Protein AF-A0A945XEI8-F1 (afdb_monomer)

pLDDT: mean 91.64, std 7.28, range [61.44, 98.31]

Solvent-accessible surface area (backbone atoms only — not comparable to full-atom values): 9768 Å² total; per-residue (Å²): 104,77,85,56,46,83,88,68,77,82,75,50,70,67,59,53,31,37,46,69,7,45,37,91,81,57,80,43,80,93,25,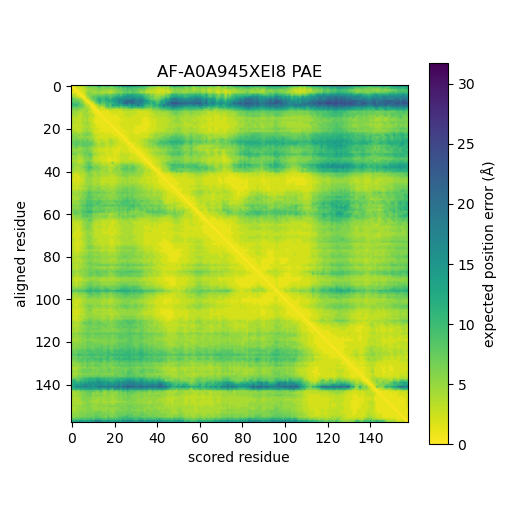47,55,77,54,51,77,79,84,52,93,47,91,50,78,47,77,39,62,52,75,60,65,88,66,72,84,42,56,88,87,53,33,60,58,58,52,52,52,41,52,77,55,66,45,42,78,46,55,35,38,43,81,76,48,76,56,99,69,21,44,33,30,26,51,82,90,45,80,45,77,44,74,50,100,73,86,84,88,84,87,77,66,76,51,66,45,67,68,58,55,54,36,49,74,70,72,44,90,81,83,77,49,33,46,38,60,43,27,76,89,58,49,72,67,59,28,53,49,44,49,50,55,52,63,74,72,109

Secondary structure (DSSP, 8-state):
-GGGS---SSPPHHHHHHHHTB-TT--SGGGB-PPP-PPPSS--EEE-SS-SPTTTTS-TTTHHHHHHHHHHTT-EEE-SEEEEEEETTEEEEEETTEEEEE--S------------HHHHHHHHTT------HHHH--TT--HHHHHHHHHHHHHH-

Radius of gyration: 21.92 Å; Cα contacts (8 Å, |Δi|>4): 183; chains: 1; bounding box: 46×53×52 Å

Structure (mmCIF, N/CA/C/O backbone):
data_AF-A0A945XEI8-F1
#
_entry.id   AF-A0A945XEI8-F1
#
loop_
_atom_site.group_PDB
_atom_site.id
_atom_site.type_symbol
_atom_site.label_atom_id
_atom_site.label_alt_id
_atom_site.label_comp_id
_atom_site.label_asym_id
_atom_site.label_entity_id
_atom_site.label_seq_id
_atom_site.pdbx_PDB_ins_code
_atom_site.Cartn_x
_atom_site.Cartn_y
_atom_site.Cartn_z
_atom_site.occupancy
_atom_site.B_iso_or_equiv
_atom_site.auth_seq_id
_atom_site.auth_comp_id
_atom_site.auth_asym_id
_atom_site.auth_atom_id
_atom_site.pdbx_PDB_model_num
ATOM 1 N N . GLU A 1 1 ? -1.120 -4.769 -6.207 1.00 68.81 1 GLU A N 1
ATOM 2 C CA . GLU A 1 1 ? -1.238 -6.044 -6.944 1.00 68.81 1 GLU A CA 1
ATOM 3 C C . GLU A 1 1 ? -2.637 -6.249 -7.509 1.00 68.81 1 GLU A C 1
ATOM 5 O O . GLU A 1 1 ? -2.743 -6.401 -8.712 1.00 68.81 1 GLU A O 1
ATOM 10 N N . TYR A 1 2 ? -3.694 -6.162 -6.692 1.00 82.62 2 TYR A N 1
ATOM 11 C CA . TYR A 1 2 ? -5.091 -6.309 -7.137 1.00 82.62 2 TYR A CA 1
ATOM 12 C C . TYR A 1 2 ? -5.431 -5.501 -8.406 1.00 82.62 2 TYR A C 1
ATOM 14 O O . TYR A 1 2 ? -5.903 -6.046 -9.393 1.00 82.62 2 TYR A O 1
ATOM 22 N N . LEU A 1 3 ? -5.071 -4.212 -8.446 1.00 87.00 3 LEU A N 1
ATOM 23 C CA . LEU A 1 3 ? -5.354 -3.354 -9.605 1.00 87.00 3 LEU A CA 1
ATOM 24 C C . LEU A 1 3 ? -4.626 -3.755 -10.898 1.00 87.00 3 LEU A C 1
ATOM 26 O O . LEU A 1 3 ? -5.052 -3.340 -11.971 1.00 87.00 3 LEU A O 1
ATOM 30 N N . THR A 1 4 ? -3.544 -4.528 -10.806 1.00 84.69 4 THR A N 1
ATOM 31 C CA . THR A 1 4 ? -2.667 -4.870 -11.936 1.00 84.69 4 THR A CA 1
ATOM 32 C C . THR A 1 4 ? -2.605 -6.368 -12.213 1.00 84.69 4 THR A C 1
ATOM 34 O O . THR A 1 4 ? -1.801 -6.788 -13.038 1.00 84.69 4 THR A O 1
ATOM 37 N N . SER A 1 5 ? -3.385 -7.185 -11.499 1.00 75.50 5 SER A N 1
ATOM 38 C CA . SER A 1 5 ? -3.407 -8.638 -11.666 1.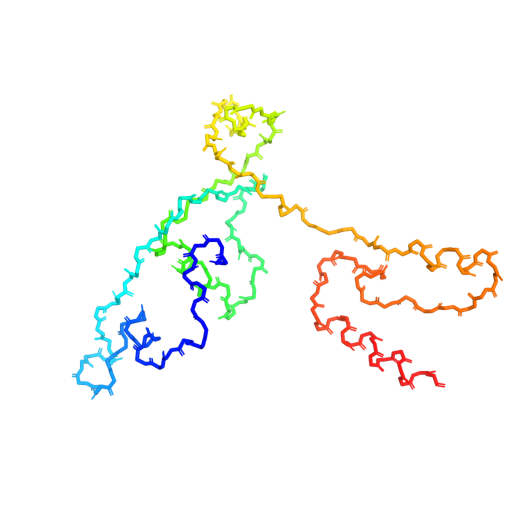00 75.50 5 SER A CA 1
ATOM 39 C C . SER A 1 5 ? -4.664 -9.066 -12.411 1.00 75.50 5 SER A C 1
ATOM 41 O O . SER A 1 5 ? -5.743 -8.586 -12.060 1.00 75.50 5 SER A O 1
ATOM 43 N N . PRO A 1 6 ? -4.582 -10.031 -13.342 1.00 67.31 6 PRO A N 1
ATOM 44 C CA . PRO A 1 6 ? -5.761 -10.798 -13.709 1.00 67.31 6 PRO A CA 1
ATOM 45 C C . PRO A 1 6 ? -6.248 -11.550 -12.459 1.00 67.31 6 PRO A C 1
ATOM 47 O O . PRO A 1 6 ? -5.465 -12.200 -11.764 1.00 67.31 6 PRO A O 1
ATOM 50 N N . HIS A 1 7 ? -7.533 -11.422 -12.134 1.00 68.19 7 HIS A N 1
ATOM 51 C CA . HIS A 1 7 ? -8.146 -11.956 -10.908 1.00 68.19 7 HIS A CA 1
ATOM 52 C C . HIS A 1 7 ? -8.451 -13.463 -11.003 1.00 68.19 7 HIS A C 1
ATOM 54 O O . HIS A 1 7 ? -9.449 -13.940 -10.467 1.00 68.19 7 HIS A O 1
ATOM 60 N N . SER A 1 8 ? -7.622 -14.228 -11.715 1.00 62.28 8 SER A N 1
ATOM 61 C CA . SER A 1 8 ? -7.811 -15.667 -11.887 1.00 62.28 8 SER A CA 1
ATOM 62 C C . SER A 1 8 ? -7.291 -16.417 -10.661 1.00 62.28 8 SER A C 1
ATOM 64 O O . SER A 1 8 ? -6.084 -16.445 -10.415 1.00 62.28 8 SER A O 1
ATOM 66 N N . SER A 1 9 ? -8.199 -17.030 -9.904 1.00 61.44 9 SER A N 1
ATOM 67 C CA . SER A 1 9 ? -7.888 -17.914 -8.780 1.00 61.44 9 SER A CA 1
ATOM 68 C C . SER A 1 9 ? -8.576 -19.272 -8.978 1.00 61.44 9 SER A C 1
ATOM 70 O O . SER A 1 9 ? -9.743 -19.280 -9.379 1.00 61.44 9 SER A O 1
ATOM 72 N N . PRO A 1 10 ? -7.905 -20.404 -8.688 1.00 68.38 10 PRO A N 1
ATOM 73 C CA . PRO A 1 10 ? -6.523 -20.512 -8.215 1.00 68.38 10 PRO A CA 1
ATOM 74 C C . PRO A 1 10 ? -5.494 -20.334 -9.344 1.00 68.38 10 PRO A C 1
ATOM 76 O O . PRO A 1 10 ? -5.749 -20.653 -10.504 1.00 68.38 10 PRO A O 1
ATOM 79 N N . VAL A 1 11 ? -4.301 -19.849 -8.994 1.00 76.44 11 VAL A N 1
ATOM 80 C CA . VAL A 1 11 ? -3.149 -19.838 -9.908 1.00 76.44 11 VAL A CA 1
ATOM 81 C C . VAL A 1 11 ? -2.627 -21.271 -10.027 1.00 76.44 11 VAL A C 1
ATOM 83 O O . VAL A 1 11 ? -2.318 -21.895 -9.012 1.00 76.44 11 VAL A O 1
ATOM 86 N N . SER A 1 12 ? -2.542 -21.814 -11.245 1.00 88.19 12 SER A N 1
ATOM 87 C CA . SER A 1 12 ? -1.961 -23.145 -11.461 1.00 88.19 12 SER A CA 1
ATOM 88 C C . SER A 1 12 ? -0.458 -23.145 -11.163 1.00 88.19 12 SER A C 1
ATOM 90 O O . SER A 1 12 ? 0.215 -22.119 -11.292 1.00 88.19 12 SER A O 1
ATOM 92 N N . ILE A 1 13 ? 0.080 -24.314 -10.801 1.00 91.12 13 ILE A N 1
ATOM 93 C CA . ILE A 1 13 ? 1.524 -24.491 -10.584 1.00 91.12 13 ILE A CA 1
ATOM 94 C C . ILE A 1 13 ? 2.295 -24.070 -11.839 1.00 91.12 13 ILE A C 1
ATOM 96 O O . ILE A 1 13 ? 3.218 -23.268 -11.740 1.00 91.12 13 ILE A O 1
ATOM 100 N N . ASP A 1 14 ? 1.866 -24.522 -13.017 1.00 91.25 14 ASP A N 1
ATOM 101 C CA . ASP A 1 14 ? 2.525 -24.196 -14.286 1.00 91.25 14 ASP A CA 1
ATOM 102 C C . ASP A 1 14 ? 2.574 -22.687 -14.548 1.00 91.25 14 ASP A C 1
ATOM 104 O O . ASP A 1 14 ? 3.613 -22.162 -14.950 1.00 91.25 14 ASP A O 1
ATOM 108 N N . ASN A 1 15 ? 1.489 -21.963 -14.249 1.00 89.06 15 ASN A N 1
ATOM 109 C CA . ASN A 1 15 ? 1.453 -20.509 -14.396 1.00 89.06 15 ASN A CA 1
ATOM 110 C C . ASN A 1 15 ? 2.412 -19.822 -13.421 1.00 89.06 15 ASN A C 1
ATOM 112 O O . ASN A 1 15 ? 3.091 -18.871 -13.802 1.00 89.06 15 ASN A O 1
ATOM 116 N N . PHE A 1 16 ? 2.498 -20.303 -12.178 1.00 90.38 16 PHE A N 1
ATOM 117 C CA . PHE A 1 16 ? 3.452 -19.779 -11.202 1.00 90.38 16 PHE A CA 1
ATOM 118 C C . PHE A 1 16 ? 4.901 -19.999 -11.658 1.00 90.38 16 PHE A C 1
ATOM 120 O O . PHE A 1 16 ? 5.701 -19.061 -11.636 1.00 90.38 16 PHE A O 1
ATOM 127 N N . LEU A 1 17 ? 5.231 -21.216 -12.103 1.00 94.12 17 LEU A N 1
ATOM 128 C CA . LEU A 1 17 ? 6.569 -21.556 -12.584 1.00 94.12 17 LEU A CA 1
ATOM 129 C C . LEU A 1 17 ? 6.938 -20.713 -13.807 1.00 94.12 17 LEU A C 1
ATOM 131 O O . LEU A 1 17 ? 7.995 -20.086 -13.815 1.00 94.12 17 LEU A O 1
ATOM 135 N N . ALA A 1 18 ? 6.045 -20.609 -14.794 1.00 92.88 18 ALA A N 1
ATOM 136 C CA . ALA A 1 18 ? 6.257 -19.778 -15.974 1.00 92.88 18 ALA A CA 1
ATOM 137 C C . ALA A 1 18 ? 6.441 -18.297 -15.610 1.00 92.88 18 ALA A C 1
ATOM 139 O O . ALA A 1 18 ? 7.362 -17.652 -16.111 1.00 92.88 18 ALA A O 1
ATOM 140 N N . HIS A 1 19 ? 5.626 -17.759 -14.697 1.00 90.94 19 HIS A N 1
ATOM 141 C CA . HIS A 1 19 ? 5.697 -16.357 -14.268 1.00 90.94 19 HIS A CA 1
ATOM 142 C C . HIS A 1 19 ? 7.038 -15.989 -13.631 1.00 90.94 19 HIS A C 1
ATOM 144 O O . HIS A 1 19 ? 7.579 -14.904 -13.869 1.00 90.94 19 HIS A O 1
ATOM 150 N N . TRP A 1 20 ? 7.599 -16.902 -12.839 1.00 92.38 20 TRP A N 1
ATOM 151 C CA . TRP A 1 20 ? 8.905 -16.72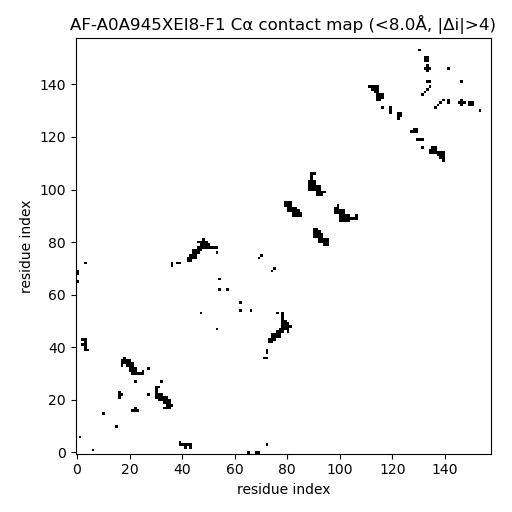6 -12.204 1.00 92.38 20 TRP A CA 1
ATOM 152 C C . TRP A 1 20 ? 10.078 -17.221 -13.052 1.00 92.38 20 TRP A C 1
ATOM 154 O O . TRP A 1 20 ? 11.225 -16.972 -12.686 1.00 92.38 20 TRP A O 1
ATOM 164 N N . GLY A 1 21 ? 9.808 -17.848 -14.200 1.00 94.88 21 GLY A N 1
ATOM 165 C CA . GLY A 1 21 ? 10.833 -18.422 -15.063 1.00 94.88 21 GLY A CA 1
ATOM 166 C C . GLY A 1 21 ? 11.536 -19.596 -14.391 1.00 94.88 21 GLY A C 1
ATOM 167 O O . GLY A 1 21 ? 12.755 -19.682 -14.446 1.00 94.88 21 GLY A O 1
ATOM 168 N N . ILE A 1 22 ? 10.797 -20.466 -13.711 1.00 95.94 22 ILE A N 1
ATOM 169 C CA . ILE A 1 22 ? 11.334 -21.692 -13.119 1.00 95.94 22 ILE A CA 1
ATOM 170 C C . ILE A 1 22 ? 11.244 -22.800 -14.169 1.00 95.94 22 ILE A C 1
ATOM 172 O O . ILE A 1 22 ? 10.175 -23.037 -14.727 1.00 95.94 22 ILE A O 1
ATOM 176 N N . ASP A 1 23 ? 12.362 -23.476 -14.433 1.00 94.69 23 ASP A N 1
ATOM 177 C CA . ASP A 1 23 ? 12.416 -24.674 -15.270 1.00 94.69 23 ASP A CA 1
ATOM 178 C C . ASP A 1 23 ? 11.972 -25.899 -14.445 1.00 94.69 23 ASP A C 1
ATOM 180 O O . ASP A 1 23 ? 12.746 -26.368 -13.602 1.00 94.69 23 ASP A O 1
ATOM 184 N N . PRO A 1 24 ? 10.765 -26.454 -14.680 1.00 93.12 24 PRO A N 1
ATOM 185 C CA . PRO A 1 24 ? 10.277 -27.619 -13.942 1.00 93.12 24 PRO A CA 1
ATOM 186 C C . PRO A 1 24 ? 11.111 -28.882 -14.187 1.00 93.12 24 PRO A C 1
ATOM 188 O O . PRO A 1 24 ? 11.054 -29.815 -13.391 1.00 93.12 24 PRO A O 1
ATOM 191 N N . ALA A 1 25 ? 11.872 -28.944 -15.285 1.00 93.44 25 ALA A N 1
ATOM 192 C CA . ALA A 1 25 ? 12.721 -30.087 -15.596 1.00 93.44 25 ALA A CA 1
ATOM 193 C C . ALA A 1 25 ? 14.104 -30.001 -14.928 1.00 93.44 25 ALA A C 1
ATOM 195 O O . ALA A 1 25 ? 14.858 -30.973 -15.000 1.00 93.44 25 ALA A O 1
ATOM 196 N N . HIS A 1 26 ? 14.443 -28.862 -14.307 1.00 91.31 26 HIS A N 1
ATOM 197 C CA . HIS A 1 26 ? 15.741 -28.589 -13.679 1.00 91.31 26 HIS A CA 1
ATOM 198 C C . HIS A 1 26 ? 16.949 -28.883 -14.588 1.00 91.31 26 HIS A C 1
ATOM 200 O O . HIS A 1 26 ? 17.999 -29.328 -14.123 1.00 91.31 26 HIS A O 1
ATOM 206 N N . LYS A 1 27 ? 16.805 -28.657 -15.898 1.00 94.12 27 LYS A N 1
ATOM 207 C CA . LYS A 1 27 ? 17.858 -28.899 -16.895 1.00 94.12 27 LYS A CA 1
ATOM 208 C C . LYS A 1 27 ? 18.703 -27.657 -17.142 1.00 94.12 27 LYS A C 1
ATOM 210 O O . LYS A 1 27 ? 19.859 -27.778 -17.544 1.00 94.12 27 LYS A O 1
ATOM 215 N N . SER A 1 28 ? 18.140 -26.471 -16.931 1.00 94.19 28 SER A N 1
ATOM 216 C CA . SER A 1 28 ? 18.875 -25.216 -17.037 1.00 94.19 28 SER A CA 1
ATOM 217 C C . SER A 1 28 ? 19.717 -24.925 -15.789 1.00 94.19 28 SER A C 1
ATOM 219 O O . SER A 1 28 ? 19.466 -25.435 -14.694 1.00 94.19 28 SER A O 1
ATOM 221 N N . ALA A 1 29 ? 20.737 -24.076 -15.943 1.00 93.44 29 ALA A N 1
ATOM 222 C CA . ALA A 1 29 ? 21.574 -23.647 -14.827 1.00 93.44 29 ALA A CA 1
ATOM 223 C C . ALA A 1 29 ? 20.713 -23.011 -13.720 1.00 93.44 29 ALA A C 1
ATOM 225 O O . ALA A 1 29 ? 19.977 -22.054 -13.959 1.00 93.44 29 ALA A O 1
ATOM 226 N N . GLY A 1 30 ? 20.787 -23.572 -12.510 1.00 94.00 30 GLY A N 1
ATOM 227 C CA . GLY A 1 30 ? 19.985 -23.128 -11.368 1.00 94.00 30 GLY A CA 1
ATOM 228 C C . GLY A 1 30 ? 18.476 -23.371 -11.500 1.00 94.00 30 GLY A C 1
ATOM 229 O O . GLY A 1 30 ? 17.725 -22.838 -10.691 1.00 94.00 30 GLY A O 1
ATOM 230 N N . GLY A 1 31 ? 18.020 -24.140 -12.499 1.00 95.31 31 GLY A N 1
ATOM 231 C CA . GLY A 1 31 ? 16.596 -24.367 -12.758 1.00 95.31 31 GLY A CA 1
ATOM 232 C C . GLY A 1 31 ? 15.848 -23.106 -13.195 1.00 95.31 31 GLY A C 1
ATOM 233 O O . GLY A 1 31 ? 14.667 -22.965 -12.892 1.00 95.31 31 GLY A O 1
ATOM 234 N N . MET A 1 32 ? 16.533 -22.175 -13.866 1.00 95.50 32 MET A N 1
ATOM 235 C CA . MET A 1 32 ? 15.971 -20.902 -14.319 1.00 95.50 32 MET A CA 1
ATOM 236 C C . MET A 1 32 ? 15.789 -20.859 -15.841 1.00 95.50 32 MET A C 1
ATOM 238 O O . MET A 1 32 ? 16.669 -21.254 -16.605 1.00 95.50 32 MET A O 1
ATOM 242 N N . GLY A 1 33 ? 14.650 -20.345 -16.283 1.00 92.88 33 GLY A N 1
ATOM 243 C CA . GLY A 1 33 ? 14.318 -19.982 -17.656 1.00 92.88 33 GLY A CA 1
ATOM 244 C C . GLY A 1 33 ? 13.917 -18.507 -17.757 1.00 92.88 33 GLY A C 1
ATOM 245 O O . GLY A 1 33 ? 14.145 -17.710 -16.844 1.00 92.88 33 GLY A O 1
ATOM 246 N N . ALA A 1 34 ? 13.314 -18.123 -18.882 1.00 92.50 34 ALA A N 1
ATOM 247 C CA . ALA A 1 34 ? 12.788 -16.773 -19.057 1.00 92.50 34 ALA A CA 1
ATOM 248 C C . ALA A 1 34 ? 11.411 -16.638 -18.375 1.00 92.50 34 ALA A C 1
ATOM 250 O O . ALA A 1 34 ? 10.538 -17.470 -18.627 1.00 92.50 34 ALA A O 1
ATOM 251 N N . PRO A 1 35 ? 11.184 -15.609 -17.537 1.00 93.19 35 PRO A N 1
ATOM 252 C CA . PRO A 1 35 ? 9.882 -15.390 -16.924 1.00 93.19 35 PRO A CA 1
ATOM 253 C C . PRO A 1 35 ? 8.856 -14.917 -17.957 1.00 93.19 35 PRO A C 1
ATOM 255 O O . PRO A 1 35 ? 9.119 -14.004 -18.742 1.00 93.19 35 PRO A O 1
ATOM 258 N N . VAL A 1 36 ? 7.658 -15.488 -17.904 1.00 91.44 36 VAL A N 1
ATOM 259 C CA . VAL A 1 36 ? 6.502 -15.064 -18.696 1.00 91.44 36 VAL A CA 1
ATOM 260 C C . VAL A 1 36 ? 5.768 -13.968 -17.934 1.00 91.44 36 VAL A C 1
ATOM 262 O O . VAL A 1 36 ? 5.279 -14.190 -16.832 1.00 91.44 36 VAL A O 1
ATOM 265 N N . ARG A 1 37 ? 5.687 -12.763 -18.502 1.00 87.62 37 ARG A N 1
ATOM 266 C CA . ARG A 1 37 ? 4.997 -11.629 -17.872 1.00 87.62 37 ARG A CA 1
ATOM 267 C C . ARG A 1 37 ? 3.717 -11.316 -18.647 1.00 87.62 37 ARG A C 1
ATOM 269 O O . ARG A 1 37 ? 3.823 -10.890 -19.796 1.00 87.62 37 ARG A O 1
ATOM 276 N N . PRO A 1 38 ? 2.524 -11.538 -18.069 1.00 80.88 38 PRO A N 1
ATOM 277 C CA . PRO A 1 38 ? 1.283 -11.154 -18.725 1.00 80.88 38 PRO A CA 1
ATOM 278 C C . PRO A 1 38 ? 1.188 -9.630 -18.834 1.00 80.88 38 PRO A C 1
ATOM 280 O O . PRO A 1 38 ? 1.7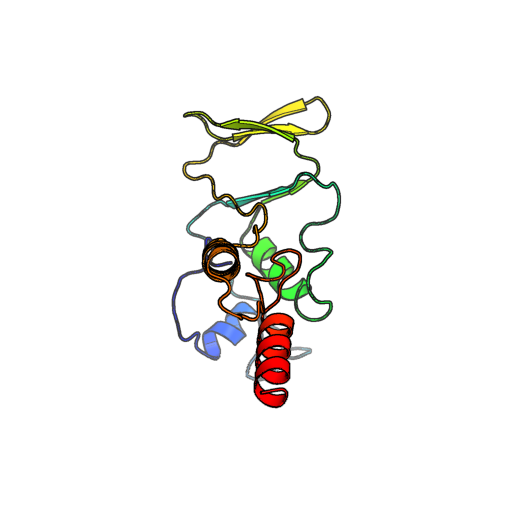04 -8.898 -17.985 1.00 80.88 38 PRO A O 1
ATOM 283 N N . ALA A 1 39 ? 0.520 -9.157 -19.885 1.00 82.25 39 ALA A N 1
ATOM 284 C CA . ALA A 1 39 ? 0.244 -7.739 -20.054 1.00 82.25 39 ALA A CA 1
ATOM 285 C C . ALA A 1 39 ? -0.670 -7.229 -18.930 1.00 82.25 39 ALA A C 1
ATOM 287 O O . ALA A 1 39 ? -1.568 -7.935 -18.468 1.00 82.25 39 ALA A O 1
ATOM 288 N N . THR A 1 40 ? -0.444 -5.993 -18.496 1.00 86.19 40 THR A N 1
ATOM 289 C CA . THR A 1 40 ? -1.310 -5.313 -17.535 1.00 86.19 40 THR A CA 1
ATOM 290 C C . THR A 1 40 ? -2.436 -4.580 -18.253 1.00 86.19 40 THR A C 1
ATOM 292 O O . THR A 1 40 ? -2.207 -3.859 -19.218 1.00 86.19 40 THR A O 1
ATOM 295 N N . GLU A 1 41 ? -3.663 -4.725 -17.755 1.00 88.56 41 GLU A N 1
ATOM 296 C CA . GLU A 1 41 ? -4.840 -4.037 -18.315 1.00 88.56 41 GLU A CA 1
ATOM 297 C C . GLU A 1 41 ? -4.908 -2.554 -17.926 1.00 88.56 41 GLU A C 1
ATOM 299 O O . GLU A 1 41 ? -5.648 -1.781 -18.527 1.00 88.56 41 GLU A O 1
ATOM 304 N N . ARG A 1 42 ? -4.164 -2.153 -16.888 1.00 92.44 42 ARG A N 1
ATOM 305 C CA . ARG A 1 42 ? -4.193 -0.802 -16.320 1.00 92.44 42 ARG A CA 1
ATOM 306 C C . ARG A 1 42 ? -2.787 -0.240 -16.188 1.00 92.44 42 ARG A C 1
ATOM 308 O O . ARG A 1 42 ? -1.878 -0.937 -15.731 1.00 92.44 42 ARG A O 1
ATOM 315 N N . SER A 1 43 ? -2.644 1.046 -16.495 1.00 94.12 43 SER A N 1
ATOM 316 C CA . SER A 1 43 ? -1.493 1.841 -16.070 1.00 94.12 43 SER A CA 1
ATOM 317 C C . SER A 1 43 ? -1.728 2.323 -14.641 1.00 94.12 43 SER A C 1
ATOM 319 O O . SER A 1 43 ? -2.798 2.840 -14.328 1.00 94.12 43 SER A O 1
ATOM 321 N N . VAL A 1 44 ? -0.752 2.122 -13.755 1.00 96.19 44 VAL A N 1
ATOM 322 C CA . VAL A 1 44 ? -0.865 2.510 -12.343 1.00 96.19 44 VAL A CA 1
ATOM 323 C C . VAL A 1 44 ? 0.341 3.345 -11.944 1.00 96.19 44 VAL A C 1
ATOM 325 O O . VAL A 1 44 ? 1.489 2.926 -12.114 1.00 96.19 44 VAL A O 1
ATOM 328 N N . VAL A 1 45 ? 0.059 4.505 -11.351 1.00 97.00 45 VAL A N 1
ATOM 329 C CA . VAL A 1 45 ? 1.040 5.371 -10.697 1.00 97.00 45 VAL A CA 1
ATOM 330 C C . VAL A 1 45 ? 0.764 5.341 -9.197 1.00 97.00 45 VAL A C 1
ATOM 332 O O . VAL A 1 45 ? -0.326 5.682 -8.747 1.00 97.00 45 VAL A O 1
ATOM 335 N N . MET A 1 46 ? 1.745 4.909 -8.412 1.00 96.81 46 MET A N 1
ATOM 336 C CA . MET A 1 46 ? 1.697 4.942 -6.954 1.00 96.81 46 MET A CA 1
ATOM 337 C C . MET A 1 46 ? 2.406 6.193 -6.447 1.00 96.81 46 MET A C 1
ATOM 339 O O . MET A 1 46 ? 3.531 6.476 -6.857 1.00 96.81 46 MET A O 1
ATOM 343 N N . LEU A 1 47 ? 1.766 6.921 -5.533 1.00 96.81 47 LEU A N 1
ATOM 344 C CA . LEU A 1 47 ? 2.299 8.156 -4.968 1.00 96.81 47 LEU A CA 1
ATOM 345 C C . LEU A 1 47 ? 2.417 8.068 -3.447 1.00 96.81 47 LEU A C 1
ATOM 347 O O . LEU A 1 47 ? 1.577 7.463 -2.781 1.00 96.81 47 LEU A O 1
ATOM 351 N N . GLN A 1 48 ? 3.448 8.701 -2.894 1.00 95.75 48 GLN A N 1
ATOM 352 C CA . GLN A 1 48 ? 3.584 8.916 -1.455 1.00 95.75 48 GLN A CA 1
ATOM 353 C C . GLN A 1 48 ? 4.276 10.248 -1.150 1.00 95.75 48 GLN A C 1
ATOM 355 O O . GLN A 1 48 ? 5.127 10.721 -1.904 1.00 95.75 48 GLN A O 1
ATOM 360 N N . ARG A 1 49 ? 3.941 10.817 0.012 1.00 95.56 49 ARG A N 1
ATOM 361 C CA . ARG A 1 49 ? 4.502 12.090 0.493 1.00 95.56 49 ARG A CA 1
ATOM 362 C C . ARG A 1 49 ? 5.945 11.983 0.966 1.00 95.56 49 ARG A C 1
ATOM 364 O O . ARG A 1 49 ? 6.663 12.969 0.961 1.00 95.56 49 ARG A O 1
ATOM 371 N N . THR A 1 50 ? 6.360 10.807 1.426 1.00 93.75 50 THR A N 1
ATOM 372 C CA . THR A 1 50 ? 7.723 10.605 1.920 1.00 93.75 50 THR A CA 1
ATOM 373 C C . THR A 1 50 ? 8.679 10.351 0.758 1.00 93.75 50 THR A C 1
ATOM 375 O O . THR A 1 50 ? 8.309 9.713 -0.230 1.00 93.75 50 THR A O 1
ATOM 378 N N . ASP A 1 51 ? 9.930 10.782 0.910 1.00 93.94 51 ASP A N 1
ATOM 379 C CA . ASP A 1 51 ? 11.014 10.515 -0.052 1.00 93.94 51 ASP A CA 1
ATOM 380 C C . ASP A 1 51 ? 11.610 9.107 0.090 1.00 93.94 51 ASP A C 1
ATOM 382 O O . ASP A 1 51 ? 12.480 8.685 -0.671 1.00 93.94 51 ASP A O 1
ATOM 386 N N . ALA A 1 52 ? 11.168 8.354 1.100 1.00 92.38 52 ALA A N 1
ATOM 387 C CA . ALA A 1 52 ? 11.641 7.000 1.331 1.00 92.38 52 ALA A CA 1
ATOM 388 C C . ALA A 1 52 ? 11.274 6.087 0.156 1.00 92.38 52 ALA A C 1
ATOM 390 O O . ALA A 1 52 ? 10.233 6.233 -0.467 1.00 92.38 52 ALA A O 1
ATOM 391 N N . ARG A 1 53 ? 12.076 5.056 -0.111 1.00 89.12 53 ARG A N 1
ATOM 392 C CA . ARG A 1 53 ? 11.720 4.066 -1.135 1.00 89.12 53 ARG A CA 1
ATOM 393 C C . ARG A 1 53 ? 10.347 3.427 -0.829 1.00 89.12 53 ARG A C 1
ATOM 395 O O . ARG A 1 53 ? 10.167 2.944 0.294 1.00 89.12 53 ARG A O 1
ATOM 402 N N . PRO A 1 54 ? 9.419 3.335 -1.802 1.00 89.06 54 PRO A N 1
ATOM 403 C CA . PRO A 1 54 ? 8.141 2.664 -1.603 1.00 89.06 54 PRO A CA 1
ATOM 404 C C . PRO A 1 54 ? 8.323 1.235 -1.095 1.00 89.06 54 PRO A C 1
ATOM 406 O O . PRO A 1 54 ? 9.166 0.471 -1.580 1.00 89.06 54 PRO A O 1
ATOM 409 N N . GLY A 1 55 ? 7.547 0.888 -0.071 1.00 85.75 55 GLY A N 1
ATOM 410 C CA . GLY A 1 55 ? 7.625 -0.412 0.584 1.00 85.75 55 GLY A CA 1
ATOM 411 C C . GLY A 1 55 ? 8.890 -0.642 1.422 1.00 85.75 55 GLY A C 1
ATOM 412 O O . GLY A 1 55 ? 9.248 -1.799 1.645 1.00 85.75 55 GLY A O 1
ATOM 413 N N . LYS A 1 56 ? 9.577 0.419 1.884 1.00 86.06 56 LYS A N 1
ATOM 414 C CA . LYS A 1 56 ? 10.708 0.334 2.837 1.00 86.06 56 LYS A CA 1
ATOM 415 C C . LYS A 1 56 ? 10.335 -0.387 4.138 1.00 86.06 56 LYS A C 1
ATOM 417 O O . LYS A 1 56 ? 11.180 -1.060 4.713 1.00 86.06 56 LYS A O 1
ATOM 422 N N . THR A 1 57 ? 9.092 -0.241 4.587 1.00 83.81 57 THR A N 1
ATOM 423 C CA . THR A 1 57 ? 8.565 -0.827 5.830 1.00 83.81 57 THR A CA 1
ATOM 424 C C . THR A 1 57 ? 7.898 -2.189 5.629 1.00 83.81 57 THR A C 1
ATOM 426 O O . THR A 1 57 ? 7.396 -2.760 6.591 1.00 83.81 57 THR A O 1
ATOM 429 N N . LEU A 1 58 ? 7.870 -2.721 4.399 1.00 85.69 58 LEU A N 1
ATOM 430 C CA . LEU A 1 58 ? 7.351 -4.067 4.157 1.00 85.69 58 LEU A CA 1
ATOM 431 C C . LEU A 1 58 ? 8.251 -5.113 4.822 1.00 85.69 58 LEU A C 1
ATOM 433 O O . LEU A 1 58 ? 9.460 -4.908 4.951 1.00 85.69 58 LEU A O 1
ATOM 437 N N . GLY A 1 59 ? 7.660 -6.254 5.185 1.00 83.38 59 GLY A N 1
ATOM 438 C CA . GLY A 1 59 ? 8.373 -7.367 5.810 1.00 83.38 59 GLY A CA 1
ATOM 439 C C . GLY A 1 59 ? 9.628 -7.766 5.028 1.00 83.38 59 GLY A C 1
ATOM 440 O O . GLY A 1 59 ? 9.613 -7.831 3.797 1.00 83.38 59 GLY A O 1
ATOM 441 N N . LEU A 1 60 ? 10.720 -8.034 5.748 1.00 83.00 60 LEU A N 1
ATOM 442 C CA . LEU A 1 60 ? 12.050 -8.265 5.167 1.00 83.00 60 LEU A CA 1
ATOM 443 C C . LEU A 1 60 ? 12.060 -9.389 4.117 1.00 83.00 60 LEU A C 1
ATOM 445 O O . LEU A 1 60 ? 12.724 -9.270 3.089 1.00 83.00 60 LEU A O 1
ATOM 449 N N . THR A 1 61 ? 11.294 -10.455 4.352 1.00 85.81 61 THR A N 1
ATOM 450 C CA . THR A 1 61 ? 11.274 -11.666 3.517 1.00 85.81 61 THR A CA 1
ATOM 451 C C . THR A 1 61 ? 10.261 -11.618 2.373 1.00 85.81 61 THR A C 1
ATOM 453 O O . THR A 1 61 ? 10.432 -12.336 1.392 1.00 85.81 61 THR A O 1
ATOM 456 N N . THR A 1 62 ? 9.237 -10.764 2.453 1.00 86.25 62 THR A N 1
ATOM 457 C CA . THR A 1 62 ? 8.114 -10.723 1.494 1.00 86.25 62 THR A CA 1
ATOM 458 C C . THR A 1 62 ? 8.070 -9.439 0.672 1.00 86.25 62 THR A C 1
ATOM 460 O O . THR A 1 62 ? 7.643 -9.444 -0.483 1.00 86.25 62 THR A O 1
ATOM 463 N N . GLY A 1 63 ? 8.566 -8.326 1.216 1.00 87.94 63 GLY A N 1
ATOM 464 C CA . GLY A 1 63 ? 8.461 -7.015 0.583 1.00 87.94 63 GLY A CA 1
ATOM 465 C C . GLY A 1 63 ? 9.187 -6.918 -0.758 1.00 87.94 63 GLY A C 1
ATOM 466 O O . GLY A 1 63 ? 8.792 -6.134 -1.618 1.00 87.94 63 GLY A O 1
ATOM 467 N N . TRP A 1 64 ? 10.241 -7.711 -0.968 1.00 88.69 64 TRP A N 1
ATOM 468 C CA . TRP A 1 64 ? 10.968 -7.716 -2.238 1.00 88.69 64 TRP A CA 1
ATOM 469 C C . TRP A 1 64 ? 10.157 -8.337 -3.379 1.00 88.69 64 TRP A C 1
ATOM 471 O O . TRP A 1 64 ? 10.212 -7.796 -4.482 1.00 88.69 64 TRP A O 1
ATOM 481 N N . VAL A 1 65 ? 9.376 -9.390 -3.107 1.00 90.25 65 VAL A N 1
ATOM 482 C CA . VAL A 1 65 ? 8.526 -10.062 -4.103 1.00 90.25 65 VAL A CA 1
ATOM 483 C C . VAL A 1 65 ? 7.483 -9.082 -4.619 1.00 90.25 65 VAL A C 1
ATOM 485 O O . VAL A 1 65 ? 7.399 -8.852 -5.820 1.00 90.25 65 VAL A O 1
ATOM 488 N N . VAL A 1 66 ? 6.775 -8.406 -3.708 1.00 89.50 66 VAL A N 1
ATOM 489 C CA . VAL A 1 66 ? 5.749 -7.410 -4.059 1.00 89.50 66 VAL A CA 1
ATOM 490 C C . VAL A 1 66 ? 6.337 -6.286 -4.913 1.00 89.50 66 VAL A C 1
ATOM 492 O O . VAL A 1 66 ? 5.751 -5.884 -5.914 1.00 89.50 66 VAL A O 1
ATOM 495 N N . ARG A 1 67 ? 7.528 -5.783 -4.561 1.00 90.00 67 ARG A N 1
ATOM 496 C CA . ARG A 1 67 ? 8.200 -4.743 -5.359 1.00 90.00 67 ARG A CA 1
ATOM 497 C C . ARG A 1 67 ? 8.618 -5.246 -6.740 1.00 90.00 67 ARG A C 1
ATOM 499 O O . ARG A 1 67 ? 8.487 -4.500 -7.707 1.00 90.00 67 ARG A O 1
ATOM 506 N N . ALA A 1 68 ? 9.148 -6.465 -6.829 1.00 89.88 68 ALA A N 1
ATOM 507 C CA . ALA A 1 68 ? 9.531 -7.071 -8.101 1.00 89.88 68 ALA A CA 1
ATOM 508 C C . ALA A 1 68 ? 8.311 -7.250 -9.014 1.00 89.88 68 ALA A C 1
ATOM 510 O O . ALA A 1 68 ? 8.385 -6.927 -10.197 1.00 89.88 68 ALA A O 1
ATOM 511 N N . GLU A 1 69 ? 7.186 -7.664 -8.437 1.00 90.19 69 GLU A N 1
ATOM 512 C CA . GLU A 1 69 ? 5.912 -7.857 -9.123 1.00 90.19 69 GLU A CA 1
ATOM 513 C C . GLU A 1 69 ? 5.324 -6.538 -9.644 1.00 90.19 69 GLU A C 1
ATOM 515 O O . GLU A 1 69 ? 4.939 -6.426 -10.803 1.00 90.19 69 GLU A O 1
ATOM 520 N N . LEU A 1 70 ? 5.303 -5.484 -8.823 1.00 91.62 70 LEU A N 1
ATOM 521 C CA . LEU A 1 70 ? 4.843 -4.164 -9.270 1.00 91.62 70 LEU A CA 1
ATOM 522 C C . LEU A 1 70 ? 5.743 -3.599 -10.377 1.00 91.62 70 LEU A C 1
ATOM 524 O O . LEU A 1 70 ? 5.247 -3.028 -11.347 1.00 91.62 70 LEU A O 1
ATOM 528 N N . LYS A 1 71 ? 7.063 -3.793 -10.261 1.00 90.69 71 LYS A N 1
ATOM 529 C CA . LYS A 1 71 ? 8.021 -3.353 -11.280 1.00 90.69 71 LYS A CA 1
ATOM 530 C C . LYS A 1 71 ? 7.847 -4.116 -12.596 1.00 90.69 71 LYS A C 1
ATOM 532 O O . LYS A 1 71 ? 7.874 -3.484 -13.647 1.00 90.69 71 LYS A O 1
ATOM 537 N N . SER A 1 72 ? 7.677 -5.441 -12.558 1.00 89.88 72 SER A N 1
ATOM 538 C CA . SER A 1 72 ? 7.473 -6.253 -13.770 1.00 89.88 72 SER A CA 1
ATOM 539 C C . SER A 1 72 ? 6.180 -5.884 -14.501 1.00 89.88 72 SER A C 1
ATOM 541 O O . SER A 1 72 ? 6.112 -5.991 -15.720 1.00 89.88 72 SER A O 1
ATOM 543 N N . ARG A 1 73 ? 5.198 -5.371 -13.755 1.00 91.31 73 ARG A N 1
ATOM 544 C CA . ARG A 1 73 ? 3.912 -4.856 -14.237 1.00 91.31 73 ARG A CA 1
ATOM 545 C C . ARG A 1 73 ? 3.943 -3.380 -14.659 1.00 91.31 73 ARG A C 1
ATOM 547 O O . ARG A 1 73 ? 2.896 -2.805 -14.938 1.00 91.31 73 ARG A O 1
ATOM 554 N N . GLY A 1 74 ? 5.119 -2.748 -14.679 1.00 92.31 74 GLY A N 1
ATOM 555 C CA . GLY A 1 74 ? 5.287 -1.372 -15.152 1.00 92.31 74 GLY A CA 1
ATOM 556 C C . GLY A 1 74 ? 4.703 -0.295 -14.233 1.00 92.31 74 GLY A C 1
ATOM 557 O O . GLY A 1 74 ? 4.511 0.835 -14.673 1.00 92.31 74 GLY A O 1
ATOM 558 N N . VAL A 1 75 ? 4.428 -0.613 -12.962 1.00 94.81 75 VAL A N 1
ATOM 559 C CA . VAL A 1 75 ? 3.883 0.362 -12.008 1.00 94.81 75 VAL A CA 1
ATOM 560 C C . VAL A 1 75 ? 4.903 1.467 -11.751 1.00 94.81 75 VAL A C 1
ATOM 562 O O . VAL A 1 75 ? 6.022 1.215 -11.288 1.00 94.81 75 VAL A O 1
ATOM 565 N N . GLN A 1 76 ? 4.498 2.706 -12.016 1.00 95.44 76 GLN A N 1
ATOM 566 C CA . GLN A 1 76 ? 5.315 3.883 -11.751 1.00 95.44 76 GLN A CA 1
ATOM 567 C C . GLN A 1 76 ? 5.187 4.280 -10.283 1.00 95.44 76 GLN A C 1
ATOM 569 O O . GLN A 1 76 ? 4.120 4.159 -9.689 1.00 95.44 76 GLN A O 1
ATOM 574 N N . ASN A 1 77 ? 6.275 4.761 -9.689 1.00 95.25 77 ASN A N 1
ATOM 575 C CA . ASN A 1 77 ? 6.279 5.222 -8.307 1.00 95.25 77 ASN A CA 1
ATOM 576 C C . ASN A 1 77 ? 6.787 6.662 -8.245 1.00 95.25 77 ASN A C 1
ATOM 578 O O . ASN A 1 77 ? 7.853 6.954 -8.784 1.00 95.25 77 ASN A O 1
ATOM 582 N N . ILE A 1 78 ? 6.050 7.527 -7.553 1.00 96.00 78 ILE A N 1
ATOM 583 C CA . ILE A 1 78 ? 6.411 8.919 -7.289 1.00 96.00 78 ILE A CA 1
ATOM 584 C C . ILE A 1 78 ? 6.501 9.108 -5.772 1.00 96.00 78 ILE A C 1
ATOM 586 O O . ILE A 1 78 ? 5.566 8.804 -5.030 1.00 96.00 78 ILE A O 1
ATOM 590 N N . THR A 1 79 ? 7.643 9.598 -5.307 1.00 96.62 79 THR A N 1
ATOM 591 C CA . THR A 1 79 ? 7.921 9.892 -3.895 1.00 96.62 79 THR A CA 1
ATOM 592 C C . THR A 1 79 ? 8.084 11.393 -3.690 1.00 96.62 79 THR A C 1
ATOM 594 O O . THR A 1 79 ? 8.332 12.110 -4.657 1.00 96.62 79 THR A O 1
ATOM 597 N N . GLY A 1 80 ? 7.951 11.866 -2.451 1.00 96.38 80 GLY A N 1
ATOM 598 C CA . GLY A 1 80 ? 8.094 13.296 -2.146 1.00 96.38 80 GLY A CA 1
ATOM 599 C C . GLY A 1 80 ? 6.966 14.172 -2.686 1.00 96.38 80 GLY A C 1
ATOM 600 O O . GLY A 1 80 ? 7.120 15.386 -2.802 1.00 96.38 80 GLY A O 1
ATOM 601 N N . ALA A 1 81 ? 5.836 13.568 -3.062 1.00 97.31 81 ALA A N 1
ATOM 602 C CA . ALA A 1 81 ? 4.730 14.292 -3.667 1.00 97.31 81 ALA A CA 1
ATOM 603 C C . ALA A 1 81 ? 3.922 15.049 -2.605 1.00 97.31 81 ALA A C 1
ATOM 605 O O . ALA A 1 81 ? 3.500 14.473 -1.601 1.00 97.31 81 ALA A O 1
ATOM 606 N N . THR A 1 82 ? 3.627 16.318 -2.861 1.00 97.69 82 THR A N 1
ATOM 607 C CA . THR A 1 82 ? 2.602 17.073 -2.134 1.00 97.69 82 THR A CA 1
ATOM 608 C C . THR A 1 82 ? 1.348 17.144 -2.991 1.00 97.69 82 THR A C 1
ATOM 610 O O . THR A 1 82 ? 1.404 17.607 -4.122 1.00 97.69 82 THR A O 1
ATOM 613 N N . TYR A 1 83 ? 0.216 16.673 -2.474 1.00 97.19 83 TYR A N 1
ATOM 614 C CA . TYR A 1 83 ? -1.057 16.685 -3.198 1.00 97.19 83 TYR A CA 1
ATOM 615 C C . TYR A 1 83 ? -1.723 18.049 -3.034 1.00 97.19 83 TYR A C 1
ATOM 617 O O . TYR A 1 83 ? -1.949 18.476 -1.902 1.00 97.19 83 TYR A O 1
ATOM 625 N N . THR A 1 84 ? -2.023 18.731 -4.137 1.00 97.50 84 THR A N 1
ATOM 626 C CA . THR A 1 84 ? -2.586 20.089 -4.097 1.00 97.50 84 THR A CA 1
ATOM 627 C C . THR A 1 84 ? -4.076 20.102 -4.407 1.00 97.50 84 THR A C 1
ATOM 629 O O . THR A 1 84 ? -4.833 20.785 -3.720 1.00 97.50 84 THR A O 1
ATOM 632 N N . LYS A 1 85 ? -4.517 19.344 -5.418 1.00 97.25 85 LYS A N 1
ATOM 633 C CA . LYS A 1 85 ? -5.908 19.360 -5.885 1.00 97.25 85 LYS A CA 1
ATOM 634 C C . LYS A 1 85 ? -6.278 18.076 -6.627 1.00 97.25 85 LYS A C 1
ATOM 636 O O . LYS A 1 85 ? -5.442 17.482 -7.300 1.00 97.25 85 LYS A O 1
ATOM 641 N N . ILE A 1 86 ? -7.552 17.699 -6.552 1.00 98.00 86 ILE A N 1
ATOM 642 C CA . ILE A 1 86 ? -8.186 16.740 -7.464 1.00 98.00 86 ILE A CA 1
ATOM 643 C C . ILE A 1 86 ? -9.243 17.490 -8.278 1.00 98.00 86 ILE A C 1
ATOM 645 O O . ILE A 1 86 ? -10.034 18.245 -7.709 1.00 98.00 86 ILE A O 1
ATOM 649 N N . ASP A 1 87 ? -9.252 17.301 -9.594 1.00 96.94 87 ASP A N 1
ATOM 650 C CA . ASP A 1 87 ? -10.321 17.769 -10.478 1.00 96.94 87 ASP A CA 1
ATOM 651 C C . ASP A 1 87 ? -10.560 16.800 -11.643 1.00 96.94 87 ASP A C 1
ATOM 653 O O . ASP A 1 87 ? -10.027 15.693 -11.658 1.00 96.94 87 ASP A O 1
ATOM 657 N N . GLU A 1 88 ? -11.381 17.212 -12.610 1.00 96.00 88 GLU A N 1
ATOM 658 C CA . GLU A 1 88 ? -11.771 16.407 -13.775 1.00 96.00 88 GLU A CA 1
ATOM 659 C C . GLU A 1 88 ? -10.585 15.931 -14.624 1.00 96.00 88 GLU A C 1
ATOM 661 O O . GLU A 1 88 ? -10.718 14.952 -15.352 1.00 96.00 88 GLU A O 1
ATOM 666 N N . LYS A 1 89 ? -9.426 16.601 -14.545 1.00 95.00 89 LYS A N 1
ATOM 667 C CA . LYS A 1 89 ? -8.223 16.192 -15.278 1.00 95.00 89 LYS A CA 1
ATOM 668 C C . LYS A 1 89 ? -7.388 15.163 -14.518 1.00 95.00 89 LYS A C 1
ATOM 670 O O . LYS A 1 89 ? -6.539 14.522 -15.127 1.00 95.00 89 LYS A O 1
ATOM 675 N N . GLY A 1 90 ? -7.586 15.020 -13.206 1.00 97.06 90 GLY A N 1
ATOM 676 C CA . GLY A 1 90 ? -6.863 14.070 -12.364 1.00 97.06 90 GLY A CA 1
ATOM 677 C C . GLY A 1 90 ? -6.287 14.687 -11.089 1.00 97.06 90 GLY A C 1
ATOM 678 O O . GLY A 1 90 ? -6.886 15.566 -10.462 1.00 97.06 90 GLY A O 1
ATOM 679 N N . LEU A 1 91 ? -5.123 14.183 -10.670 1.00 98.19 91 LEU A N 1
ATOM 680 C CA . LEU A 1 91 ? -4.454 14.577 -9.430 1.00 98.19 91 LEU A CA 1
ATOM 681 C C . LEU A 1 91 ? -3.327 15.574 -9.713 1.00 98.19 91 LEU A C 1
ATOM 683 O O . LEU A 1 91 ? -2.324 15.236 -10.341 1.00 98.19 91 LEU A O 1
ATOM 687 N N . HIS A 1 92 ? -3.459 16.781 -9.176 1.00 98.31 92 HIS A N 1
ATOM 688 C CA . HIS A 1 92 ? -2.420 17.807 -9.199 1.00 98.31 92 HIS A CA 1
ATOM 689 C C . HIS A 1 92 ? -1.496 17.622 -7.997 1.00 98.31 92 HIS A C 1
ATOM 691 O O . HIS A 1 92 ? -1.950 17.481 -6.853 1.00 98.31 92 HIS A O 1
ATOM 697 N N . ILE A 1 93 ? -0.192 17.611 -8.261 1.00 98.12 93 ILE A N 1
ATOM 698 C CA . ILE A 1 93 ? 0.852 17.421 -7.258 1.00 98.12 93 ILE A CA 1
ATOM 699 C C . ILE A 1 93 ? 1.977 18.440 -7.423 1.00 98.12 93 ILE A C 1
ATOM 701 O O . ILE A 1 93 ? 2.192 18.991 -8.500 1.00 98.12 93 ILE A O 1
ATOM 705 N N . LEU A 1 94 ? 2.741 18.618 -6.351 1.00 97.81 94 LEU A N 1
ATOM 706 C CA . LEU A 1 94 ? 4.050 19.253 -6.351 1.00 97.81 94 LEU A CA 1
ATOM 707 C C . LEU A 1 94 ? 5.122 18.210 -6.040 1.00 97.81 94 LEU A C 1
ATOM 709 O O . LEU A 1 94 ? 4.950 17.402 -5.122 1.00 97.81 94 LEU A O 1
ATOM 713 N N . ILE A 1 95 ? 6.239 18.253 -6.758 1.00 96.00 95 ILE A N 1
ATOM 714 C CA . ILE A 1 95 ? 7.470 17.539 -6.400 1.00 96.00 95 ILE A CA 1
ATOM 715 C C . ILE A 1 95 ? 8.535 18.607 -6.149 1.00 96.00 95 ILE A C 1
ATOM 717 O O . ILE A 1 95 ? 9.011 19.262 -7.074 1.00 96.00 95 ILE A O 1
ATOM 721 N N . GLY A 1 96 ? 8.853 18.853 -4.875 1.00 92.19 96 GLY A N 1
ATOM 722 C CA . GLY A 1 96 ? 9.552 20.080 -4.491 1.00 92.19 96 GLY A CA 1
ATOM 723 C C . GLY A 1 96 ? 8.703 21.305 -4.847 1.00 92.19 96 GLY A C 1
ATOM 724 O O . GLY A 1 96 ? 7.623 21.478 -4.289 1.00 92.19 96 GLY A O 1
ATOM 725 N N . ASN A 1 97 ? 9.170 22.111 -5.803 1.00 92.62 97 ASN A N 1
ATOM 726 C CA . ASN A 1 97 ? 8.462 23.300 -6.301 1.00 92.62 97 ASN A CA 1
ATOM 727 C C . ASN A 1 97 ? 7.904 23.123 -7.726 1.00 92.62 97 ASN A C 1
ATOM 729 O O . ASN A 1 97 ? 7.427 24.089 -8.314 1.00 92.62 97 ASN A O 1
ATOM 733 N N . GLU A 1 98 ? 8.005 21.926 -8.307 1.00 96.88 98 GLU A N 1
ATOM 734 C CA . GLU A 1 98 ? 7.521 21.655 -9.661 1.00 96.88 98 GLU A CA 1
ATOM 735 C C . GLU A 1 98 ? 6.078 21.148 -9.625 1.00 96.88 98 GLU A C 1
ATOM 737 O O . GLU A 1 98 ? 5.790 20.128 -8.993 1.00 96.88 98 GLU A O 1
ATOM 742 N N . GLU A 1 99 ? 5.179 21.851 -10.315 1.00 97.44 99 GLU A N 1
ATOM 743 C CA . GLU A 1 99 ? 3.792 21.431 -10.512 1.00 97.44 99 GLU A CA 1
ATOM 744 C C . GLU A 1 99 ? 3.691 20.333 -11.568 1.00 97.44 99 GLU A C 1
ATOM 746 O O . GLU A 1 99 ? 4.239 20.440 -12.666 1.00 97.44 99 GLU A O 1
ATOM 751 N N . LYS A 1 100 ? 2.938 19.281 -11.248 1.00 97.69 100 LYS A N 1
ATOM 752 C CA . LYS A 1 100 ? 2.682 18.165 -12.151 1.00 97.6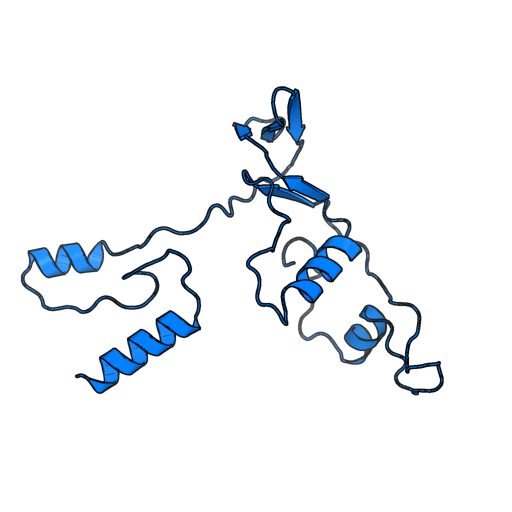9 100 LYS A CA 1
ATOM 753 C C . LYS A 1 100 ? 1.235 17.702 -12.049 1.00 97.69 100 LYS A C 1
ATOM 755 O O . LYS A 1 100 ? 0.697 17.543 -10.956 1.00 97.69 100 LYS A O 1
ATOM 760 N N . LEU A 1 101 ? 0.632 17.419 -13.198 1.00 97.75 101 LEU A N 1
ATOM 761 C CA . LEU A 1 101 ? -0.659 16.748 -13.296 1.00 97.75 101 LEU A CA 1
ATOM 762 C C . LEU A 1 101 ? -0.442 15.253 -13.545 1.00 97.75 101 LEU A C 1
ATOM 764 O O . LEU A 1 101 ? 0.299 14.862 -14.448 1.00 97.75 101 LEU A O 1
ATOM 768 N N . ILE A 1 102 ? -1.099 14.422 -12.744 1.00 97.81 102 ILE A N 1
ATOM 769 C CA . ILE A 1 102 ? -1.257 12.993 -12.993 1.00 97.81 102 ILE A CA 1
ATOM 770 C C . ILE A 1 102 ? -2.666 12.784 -13.533 1.00 97.81 102 ILE A C 1
ATOM 772 O O . ILE A 1 102 ? -3.633 12.754 -12.768 1.00 97.81 102 ILE A O 1
ATOM 776 N N . GLU A 1 103 ? -2.766 12.661 -14.853 1.00 97.69 103 GLU A N 1
ATOM 777 C CA . GLU A 1 103 ? -4.012 12.284 -15.514 1.00 97.69 103 GLU A CA 1
ATOM 778 C C . GLU A 1 103 ? -4.385 10.858 -15.107 1.00 97.69 103 GLU A C 1
ATOM 780 O O . GLU A 1 103 ? -3.575 9.932 -15.217 1.00 97.69 103 GLU A 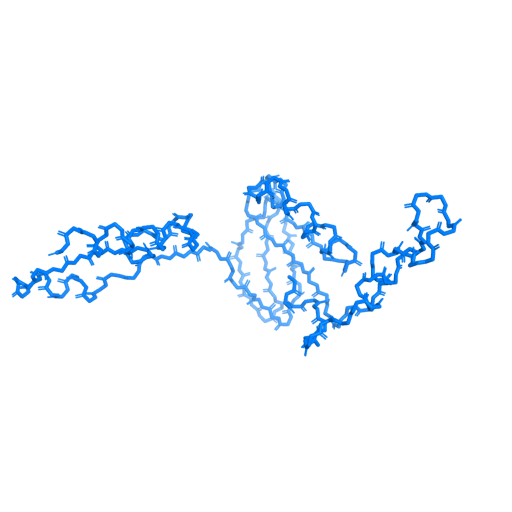O 1
ATOM 785 N N . ALA A 1 104 ? -5.589 10.691 -14.564 1.00 96.00 104 ALA A N 1
ATOM 786 C CA . ALA A 1 104 ? -6.066 9.407 -14.077 1.00 96.00 104 ALA A CA 1
ATOM 787 C C . ALA A 1 104 ? -7.590 9.336 -14.146 1.00 96.00 104 ALA A C 1
ATOM 789 O O . ALA A 1 104 ? -8.277 10.225 -13.650 1.00 96.00 104 ALA A O 1
ATOM 790 N N . ASP A 1 105 ? -8.107 8.221 -14.661 1.00 95.38 105 ASP A N 1
ATOM 791 C CA . ASP A 1 105 ? -9.546 7.931 -14.674 1.00 95.38 105 ASP A CA 1
ATOM 792 C C . ASP A 1 105 ? -10.078 7.568 -13.280 1.00 95.38 105 ASP A C 1
ATOM 794 O O . ASP A 1 105 ? -11.277 7.600 -13.009 1.00 95.38 105 ASP A O 1
ATOM 798 N N . THR A 1 106 ? -9.197 7.128 -12.379 1.00 95.94 106 THR A N 1
ATOM 799 C CA . THR A 1 106 ? -9.561 6.686 -11.031 1.00 95.94 106 THR A CA 1
ATOM 800 C C . THR A 1 106 ? -8.442 6.992 -10.049 1.00 95.94 106 THR A C 1
ATOM 802 O O . THR A 1 106 ? -7.291 6.611 -10.257 1.00 95.94 106 THR A O 1
ATOM 805 N N . ILE A 1 107 ? -8.801 7.625 -8.931 1.00 96.00 107 ILE A N 1
ATOM 806 C CA . ILE A 1 107 ? -7.890 7.908 -7.821 1.00 96.00 107 ILE A CA 1
ATOM 807 C C . ILE A 1 107 ? -8.281 7.019 -6.642 1.00 96.00 107 ILE A C 1
ATOM 809 O O . ILE A 1 107 ? -9.379 7.130 -6.101 1.00 96.00 107 ILE A O 1
ATOM 813 N N . VAL A 1 108 ? -7.370 6.134 -6.234 1.00 96.19 108 VAL A N 1
ATOM 814 C CA . VAL A 1 108 ? -7.568 5.233 -5.090 1.00 96.19 108 VAL A CA 1
ATOM 815 C C . VAL A 1 108 ? -6.824 5.781 -3.876 1.00 96.19 108 VAL A C 1
ATOM 817 O O . VAL A 1 108 ? -5.603 5.941 -3.907 1.00 96.19 108 VAL A O 1
ATOM 820 N N . VAL A 1 109 ? -7.551 6.049 -2.789 1.00 95.06 109 VAL A N 1
ATOM 821 C CA . VAL A 1 109 ? -6.983 6.617 -1.559 1.00 95.06 109 VAL A CA 1
ATOM 822 C C . VAL A 1 109 ? -6.579 5.503 -0.594 1.00 95.06 109 VAL A C 1
ATOM 824 O O . VAL A 1 109 ? -7.416 4.893 0.062 1.00 95.06 109 VAL A O 1
ATOM 827 N N . CYS A 1 110 ? -5.272 5.275 -0.476 1.00 93.44 110 CYS A N 1
ATOM 828 C CA . CYS A 1 110 ? -4.670 4.314 0.457 1.00 93.44 110 CYS A CA 1
ATOM 829 C C . CYS A 1 110 ? -3.850 5.041 1.541 1.00 93.44 110 CYS A C 1
ATOM 831 O O . CYS A 1 110 ? -2.660 4.780 1.707 1.00 93.44 110 CYS A O 1
ATOM 833 N N . ALA A 1 111 ? -4.460 6.004 2.241 1.00 90.81 111 ALA A N 1
ATOM 834 C CA . ALA A 1 111 ? -3.762 6.959 3.116 1.00 90.81 111 ALA A CA 1
ATOM 835 C C . ALA A 1 111 ? -3.585 6.502 4.581 1.00 90.81 111 ALA A C 1
ATOM 837 O O . ALA A 1 111 ? -3.199 7.299 5.433 1.00 90.81 111 ALA A O 1
ATOM 838 N N . GLY A 1 112 ? -3.839 5.226 4.875 1.00 89.56 112 GLY A N 1
ATOM 839 C CA . GLY A 1 112 ? -3.847 4.685 6.233 1.00 89.56 112 GLY A CA 1
ATOM 840 C C . GLY A 1 112 ? -5.263 4.402 6.728 1.00 89.56 112 GLY A C 1
ATOM 841 O O . GLY A 1 112 ? -6.193 4.293 5.932 1.00 89.56 112 GLY A O 1
ATOM 842 N N . GLN A 1 113 ? -5.398 4.216 8.038 1.00 91.00 113 GLN A N 1
ATOM 843 C CA . GLN A 1 113 ? -6.641 3.819 8.697 1.00 91.00 113 GLN A CA 1
ATOM 844 C C . GLN A 1 113 ? -6.801 4.588 10.009 1.00 91.00 113 GLN A C 1
ATOM 846 O O . GLN A 1 113 ? -5.814 4.831 10.708 1.00 91.00 113 GLN A O 1
ATOM 851 N N . GLU A 1 114 ? -8.039 4.888 10.381 1.00 92.69 114 GLU A N 1
ATOM 852 C CA . GLU A 1 114 ? -8.409 5.453 11.681 1.00 92.69 114 GLU A CA 1
ATOM 853 C C . GLU A 1 114 ? -9.088 4.375 12.533 1.00 92.69 114 GLU A C 1
ATOM 855 O O . GLU A 1 114 ? -9.691 3.442 11.995 1.00 92.69 114 GLU A O 1
ATOM 860 N N . SER A 1 115 ? -8.919 4.448 13.854 1.00 95.19 115 SER A N 1
ATOM 861 C CA . SER A 1 115 ? -9.606 3.535 14.768 1.00 95.19 115 SER A CA 1
ATOM 862 C C . SER A 1 115 ? -11.094 3.868 14.776 1.00 95.19 115 SER A C 1
ATOM 864 O O . SER A 1 115 ? -11.454 5.020 14.997 1.00 95.19 115 SER A O 1
ATOM 866 N N . GLU A 1 116 ? -11.943 2.860 14.596 1.00 95.44 116 GLU A N 1
ATOM 867 C CA . GLU A 1 116 ? -13.391 2.995 14.749 1.00 95.44 116 GLU A CA 1
ATOM 868 C C . GLU A 1 116 ? -13.818 2.372 16.082 1.00 95.44 116 GLU A C 1
ATOM 870 O O . GLU A 1 116 ? -13.812 1.150 16.241 1.00 95.44 116 GLU A O 1
ATOM 875 N N . ASN A 1 117 ? -14.141 3.221 17.056 1.00 96.38 117 ASN A N 1
ATOM 876 C CA . ASN A 1 117 ? -14.477 2.834 18.426 1.00 96.38 117 ASN A CA 1
ATOM 877 C C . ASN A 1 117 ? -15.771 3.491 18.942 1.00 96.38 117 ASN A C 1
ATOM 879 O O . ASN A 1 117 ? -16.053 3.418 20.139 1.00 96.38 117 ASN A O 1
ATOM 883 N N . SER A 1 118 ? -16.601 4.062 18.060 1.00 97.19 118 SER A N 1
ATOM 884 C CA . SER A 1 118 ? -17.808 4.810 18.448 1.00 97.19 118 SER A CA 1
ATOM 885 C C . SER A 1 118 ? -18.773 4.000 19.318 1.00 97.19 118 SER A C 1
ATOM 887 O O . SER A 1 118 ? -19.315 4.513 20.296 1.00 97.19 118 SER A O 1
ATOM 889 N N . LEU A 1 119 ? -18.961 2.712 19.015 1.00 96.88 119 LEU A N 1
ATOM 890 C CA . LEU A 1 119 ? -19.822 1.830 19.804 1.00 96.88 119 LEU A CA 1
ATOM 891 C C . LEU A 1 119 ? -19.283 1.614 21.226 1.00 96.88 119 LEU A C 1
ATOM 893 O O . LEU A 1 119 ? -20.061 1.565 22.176 1.00 96.88 119 LEU A O 1
ATOM 897 N N . HIS A 1 120 ? -17.964 1.499 21.390 1.00 96.69 120 HIS A N 1
ATOM 898 C CA . HIS A 1 120 ? -17.358 1.366 22.714 1.00 96.69 120 HIS A CA 1
ATOM 899 C C . HIS A 1 120 ? -17.612 2.616 23.558 1.00 96.69 120 HIS A C 1
ATOM 901 O O . HIS A 1 120 ? -18.024 2.499 24.712 1.00 96.69 120 HIS A O 1
ATOM 907 N N . ASP A 1 121 ? -17.447 3.800 22.968 1.00 96.31 121 ASP A N 1
ATOM 908 C CA . ASP A 1 121 ? -17.701 5.068 23.653 1.00 96.31 121 ASP A CA 1
ATOM 909 C C . ASP A 1 121 ? -19.176 5.213 24.058 1.00 96.31 121 ASP A C 1
ATOM 911 O O . ASP A 1 121 ? -19.472 5.623 25.184 1.00 96.31 121 ASP A O 1
ATOM 915 N N . GLN A 1 122 ? -20.107 4.799 23.191 1.00 97.56 122 GLN A N 1
ATOM 916 C CA . GLN A 1 122 ? -21.538 4.762 23.511 1.00 97.56 122 GLN A CA 1
ATOM 917 C C . GLN A 1 122 ? -21.838 3.834 24.695 1.00 97.56 122 GLN A C 1
ATOM 919 O O . GLN A 1 122 ? -22.525 4.232 25.636 1.00 97.56 122 GLN A O 1
ATOM 924 N N . LEU A 1 123 ? -21.301 2.610 24.686 1.00 97.69 123 LEU A N 1
ATOM 925 C CA . LEU A 1 123 ? -21.517 1.631 25.757 1.00 97.69 123 LEU A CA 1
ATOM 926 C C . LEU A 1 123 ? -20.889 2.081 27.079 1.00 97.69 123 LEU A C 1
ATOM 928 O O . LEU A 1 123 ? -21.501 1.933 28.138 1.00 97.69 123 LEU A O 1
ATOM 932 N N . LYS A 1 124 ? -19.718 2.717 27.020 1.00 96.06 124 LYS A N 1
ATOM 933 C CA . LYS A 1 124 ? -19.070 3.326 28.183 1.00 96.06 124 LYS A CA 1
ATOM 934 C C . LYS A 1 124 ? -19.925 4.440 28.790 1.00 96.06 124 LYS A C 1
ATOM 936 O O . LYS A 1 124 ? -20.043 4.503 30.011 1.00 96.06 124 LYS A O 1
ATOM 941 N N . GLY A 1 125 ? -20.570 5.267 27.964 1.00 96.00 125 GLY A N 1
ATOM 942 C CA . GLY A 1 125 ? -21.532 6.282 28.415 1.00 96.00 125 GLY A CA 1
ATOM 943 C C . GLY A 1 125 ? -22.758 5.702 29.134 1.00 96.00 125 GLY A C 1
ATOM 944 O O . GLY A 1 12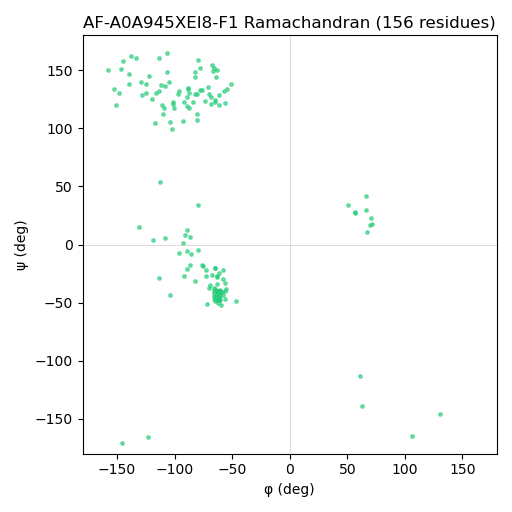5 ? -23.354 6.371 29.975 1.00 96.00 125 GLY A O 1
ATOM 945 N N . LEU A 1 126 ? -23.097 4.440 28.857 1.00 97.69 126 LEU A N 1
ATOM 946 C CA . LEU A 1 126 ? -24.151 3.681 29.538 1.00 97.69 126 LEU A CA 1
ATOM 947 C C . LEU A 1 126 ? -23.642 2.878 30.748 1.00 97.69 126 LEU A C 1
ATOM 949 O O . LEU A 1 126 ? -24.394 2.082 31.307 1.00 97.69 126 LEU A O 1
ATOM 953 N N . ASN A 1 127 ? -22.382 3.062 31.159 1.00 97.06 127 ASN A N 1
ATOM 954 C CA . ASN A 1 127 ? -21.707 2.261 32.188 1.00 97.06 127 ASN A CA 1
ATOM 955 C C . ASN A 1 127 ? -21.676 0.749 31.882 1.00 97.06 127 ASN A C 1
ATOM 957 O O . ASN A 1 127 ? -21.607 -0.074 32.797 1.00 97.06 127 ASN A O 1
ATOM 961 N N . ILE A 1 128 ? -21.707 0.367 30.602 1.00 97.62 128 ILE A N 1
ATOM 962 C CA . ILE A 1 128 ? -21.563 -1.025 30.170 1.00 97.62 128 ILE A CA 1
ATOM 963 C C . ILE A 1 128 ? -20.077 -1.316 29.959 1.00 97.62 128 ILE A C 1
ATOM 965 O O . ILE A 1 128 ? -19.413 -0.699 29.123 1.00 97.62 128 ILE A O 1
ATOM 969 N N . SER A 1 129 ? -19.554 -2.280 30.718 1.00 94.19 129 SER A N 1
ATOM 970 C CA . SER A 1 129 ? -18.163 -2.714 30.591 1.00 94.19 129 SER A CA 1
ATOM 971 C C . SER A 1 129 ? -17.937 -3.427 29.259 1.00 94.19 129 SER A C 1
ATOM 973 O O . SER A 1 129 ? -18.648 -4.375 28.925 1.00 94.19 129 SER A O 1
ATOM 975 N N . THR A 1 130 ? -16.937 -2.979 28.502 1.00 95.19 130 THR A N 1
ATOM 976 C CA . THR A 1 130 ? -16.507 -3.589 27.239 1.00 95.19 130 THR A CA 1
ATOM 977 C C . THR A 1 130 ? -14.994 -3.472 27.070 1.00 95.19 130 THR A C 1
ATOM 979 O O . THR A 1 130 ? -14.360 -2.593 27.655 1.00 95.19 130 THR A O 1
ATOM 982 N N . THR A 1 131 ? -14.415 -4.344 26.245 1.00 95.19 131 THR A N 1
ATOM 983 C CA . THR A 1 131 ? -12.976 -4.376 25.949 1.00 95.19 131 THR A CA 1
ATOM 984 C C . THR A 1 131 ? -12.745 -4.074 24.471 1.00 95.19 131 THR A C 1
ATOM 986 O O . THR A 1 131 ? -13.369 -4.688 23.608 1.00 95.19 131 THR A O 1
ATOM 989 N N . LEU A 1 132 ? -11.840 -3.138 24.174 1.00 95.31 132 LEU A N 1
ATOM 990 C CA . LEU A 1 132 ? -11.388 -2.853 22.812 1.00 95.31 132 LEU A CA 1
ATOM 991 C C . LEU A 1 132 ? -10.201 -3.745 22.441 1.00 95.31 132 LEU A C 1
ATOM 993 O O . LEU A 1 132 ? -9.246 -3.861 23.207 1.00 95.31 132 LEU A O 1
ATOM 997 N N . ILE A 1 133 ? -10.241 -4.323 21.240 1.00 95.44 133 ILE A N 1
ATOM 998 C CA . ILE A 1 133 ? -9.148 -5.108 20.654 1.00 95.44 133 ILE A CA 1
ATOM 999 C C . ILE A 1 133 ? -8.968 -4.756 19.172 1.00 95.44 133 ILE A C 1
ATOM 1001 O O . ILE A 1 133 ? -9.863 -4.211 18.523 1.00 95.44 133 ILE A O 1
ATOM 1005 N N . GLY A 1 134 ? -7.816 -5.104 18.608 1.00 95.31 134 GLY A N 1
ATOM 1006 C CA . GLY A 1 134 ? -7.525 -4.980 17.186 1.00 95.31 134 GLY A CA 1
ATOM 1007 C C . GLY A 1 134 ? -7.543 -3.535 16.691 1.00 95.31 134 GLY A C 1
ATOM 1008 O O . GLY A 1 134 ? -7.033 -2.623 17.337 1.00 95.31 134 GLY A O 1
ATOM 1009 N N . GLY A 1 135 ? -8.115 -3.330 15.504 1.00 94.38 135 GLY A N 1
ATOM 1010 C C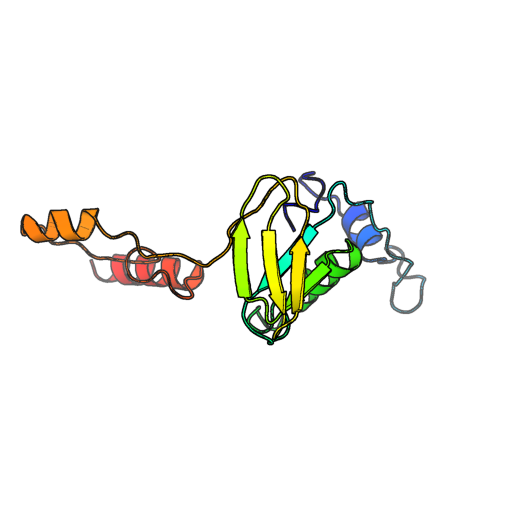A . GLY A 1 135 ? -8.127 -2.021 14.844 1.00 94.38 135 GLY A CA 1
ATOM 1011 C C . GLY A 1 135 ? -8.975 -0.970 15.539 1.00 94.38 135 GLY A C 1
ATOM 1012 O O . GLY A 1 135 ? -8.668 0.210 15.419 1.00 94.38 135 GLY A O 1
ATOM 1013 N N . ALA A 1 136 ? -9.991 -1.398 16.290 1.00 94.19 136 ALA A N 1
ATOM 1014 C CA . ALA A 1 136 ? -10.812 -0.501 17.092 1.00 94.19 136 ALA A CA 1
ATOM 1015 C C . ALA A 1 136 ? -10.021 0.084 18.276 1.00 94.19 136 ALA A C 1
ATOM 1017 O O . ALA A 1 136 ? -10.197 1.248 18.617 1.00 94.19 136 ALA A O 1
ATOM 1018 N N . GLU A 1 137 ? -9.107 -0.692 18.875 1.00 93.25 137 GLU A N 1
ATOM 1019 C CA . GLU A 1 137 ? -8.189 -0.189 19.908 1.00 93.25 137 GLU A CA 1
ATOM 1020 C C . GLU A 1 137 ? -7.129 0.728 19.292 1.00 93.25 137 GLU A C 1
ATOM 1022 O O . GLU A 1 137 ? -6.953 1.871 19.715 1.00 93.25 137 GLU A O 1
ATOM 1027 N N . LYS A 1 138 ? -6.458 0.262 18.235 1.00 90.94 138 LYS A N 1
ATOM 1028 C CA . LYS A 1 138 ? -5.440 1.037 17.527 1.00 90.94 138 LYS A CA 1
ATOM 1029 C C . LYS A 1 138 ? -5.382 0.625 16.062 1.00 90.94 138 LYS A C 1
ATOM 1031 O O . LYS A 1 138 ? -5.030 -0.512 15.753 1.00 90.94 138 LYS A O 1
ATOM 1036 N N . SER A 1 139 ? -5.621 1.559 15.147 1.00 86.81 139 SER A N 1
ATOM 1037 C CA . SER A 1 139 ? -5.501 1.327 13.700 1.00 86.81 139 SER A CA 1
ATOM 1038 C C . SER A 1 139 ? -4.059 1.440 13.195 1.00 86.81 139 SER A C 1
ATOM 1040 O O . SER A 1 139 ? -3.651 0.738 12.269 1.00 86.81 139 SER A O 1
ATOM 1042 N N . ALA A 1 140 ? -3.246 2.296 13.824 1.00 81.44 140 ALA A N 1
ATOM 1043 C CA . ALA A 1 140 ? -1.885 2.567 13.378 1.00 81.44 140 ALA A CA 1
ATOM 1044 C C . ALA A 1 140 ? -1.017 1.298 13.420 1.00 81.44 140 ALA A C 1
ATOM 1046 O O . ALA A 1 140 ? -0.824 0.679 14.478 1.00 81.44 140 ALA A O 1
ATOM 1047 N N . GLY A 1 141 ? -0.500 0.915 12.248 1.00 72.12 141 GLY A N 1
ATOM 1048 C CA . GLY A 1 141 ? 0.335 -0.273 12.076 1.00 72.12 141 GLY A CA 1
ATOM 1049 C C . GLY A 1 141 ? -0.343 -1.562 12.537 1.00 72.12 141 GLY A C 1
ATOM 1050 O O . GLY A 1 141 ? 0.350 -2.450 13.025 1.00 72.12 141 GLY A O 1
ATOM 1051 N N . LEU A 1 142 ? -1.680 -1.636 12.491 1.00 68.81 142 LEU A N 1
ATOM 1052 C CA . LEU A 1 142 ? -2.377 -2.881 12.775 1.00 68.81 142 LEU A CA 1
ATOM 1053 C C . LEU A 1 142 ? -2.079 -3.882 11.661 1.00 68.81 142 LEU A C 1
ATOM 1055 O O . LEU A 1 142 ? -2.399 -3.650 10.498 1.00 68.81 142 LEU A O 1
ATOM 1059 N N . ASP A 1 143 ? -1.511 -5.017 12.044 1.00 79.81 143 ASP A N 1
ATOM 1060 C CA . ASP A 1 143 ? -1.546 -6.232 11.251 1.00 79.81 143 ASP A CA 1
ATOM 1061 C C . ASP A 1 143 ? -2.512 -7.243 11.890 1.00 79.81 143 ASP A C 1
ATOM 1063 O O . ASP A 1 143 ? -2.945 -7.109 13.042 1.00 79.81 143 ASP A O 1
ATOM 1067 N N . ALA A 1 144 ? -2.879 -8.269 11.123 1.00 90.81 144 ALA A N 1
ATOM 1068 C CA . ALA A 1 144 ? -3.756 -9.329 11.610 1.00 90.81 144 ALA A CA 1
ATOM 1069 C C . ALA A 1 144 ? -3.174 -10.040 12.846 1.00 90.81 144 ALA A C 1
ATOM 1071 O O . ALA A 1 144 ? -3.928 -10.485 13.708 1.00 90.81 144 ALA A O 1
ATOM 1072 N N . LEU A 1 145 ? -1.843 -10.106 12.964 1.00 91.25 145 LEU A N 1
ATOM 1073 C CA . LEU A 1 145 ? -1.159 -10.753 14.080 1.00 91.25 145 LEU A CA 1
ATOM 1074 C C . LEU A 1 145 ? -1.487 -10.066 15.411 1.00 91.25 145 LEU A C 1
ATOM 1076 O O . LEU A 1 145 ? -1.858 -10.751 16.366 1.00 91.25 145 LEU A O 1
ATOM 1080 N N . ARG A 1 146 ? -1.408 -8.728 15.480 1.00 91.56 146 ARG A N 1
ATOM 1081 C CA . ARG A 1 146 ? -1.773 -7.980 16.694 1.00 91.56 146 ARG A CA 1
ATOM 1082 C C . ARG A 1 146 ? -3.239 -8.187 17.063 1.00 91.56 146 ARG A C 1
ATOM 1084 O O . ARG A 1 146 ? -3.526 -8.452 18.227 1.00 91.56 146 ARG A O 1
ATOM 1091 N N . ALA A 1 147 ? -4.145 -8.096 16.089 1.00 94.75 147 ALA A N 1
ATOM 1092 C CA . ALA A 1 147 ? -5.576 -8.269 16.335 1.00 94.75 147 ALA A CA 1
ATOM 1093 C C . ALA A 1 147 ? -5.904 -9.669 16.881 1.00 94.75 147 ALA A C 1
ATOM 1095 O O . ALA A 1 147 ? -6.604 -9.790 17.885 1.00 94.75 147 ALA A O 1
ATOM 1096 N N . ILE A 1 148 ? -5.350 -10.719 16.262 1.00 96.31 148 ILE A N 1
ATOM 1097 C CA . ILE A 1 148 ? -5.534 -12.113 16.696 1.00 96.31 148 ILE A CA 1
ATOM 1098 C C . ILE A 1 148 ? -4.981 -12.311 18.107 1.00 96.31 148 ILE A C 1
ATOM 1100 O O . ILE A 1 148 ? -5.647 -12.908 18.955 1.00 96.31 148 ILE A O 1
ATOM 1104 N N . ARG A 1 149 ? -3.781 -11.785 18.377 1.00 95.56 149 ARG A N 1
ATOM 1105 C CA . ARG A 1 149 ? -3.150 -11.866 19.694 1.00 95.56 149 ARG A CA 1
ATOM 1106 C C . ARG A 1 149 ? -4.008 -11.204 20.772 1.00 95.56 149 ARG A C 1
ATOM 1108 O O . ARG A 1 149 ? -4.309 -11.858 21.761 1.00 95.56 149 ARG A O 1
ATOM 1115 N N . GLN A 1 150 ? -4.439 -9.959 20.564 1.00 95.38 150 GLN A N 1
ATOM 1116 C CA . GLN A 1 150 ? -5.280 -9.234 21.525 1.00 95.38 150 GLN A CA 1
ATOM 1117 C C . GLN A 1 150 ? -6.612 -9.953 21.773 1.00 95.38 150 GLN A C 1
ATOM 1119 O O . GLN A 1 150 ? -7.048 -10.054 22.918 1.00 95.38 150 GLN A O 1
ATOM 1124 N N . GLY A 1 151 ? -7.237 -10.494 20.722 1.00 96.44 151 GLY A N 1
ATOM 1125 C CA . GLY A 1 151 ? -8.445 -11.309 20.860 1.00 96.44 151 GLY A CA 1
ATOM 1126 C C . GLY A 1 151 ? -8.210 -12.576 21.682 1.00 96.44 151 GLY A C 1
ATOM 1127 O O . GLY A 1 151 ? -9.001 -12.890 22.566 1.00 96.44 151 GLY A O 1
ATOM 1128 N N . THR A 1 152 ? -7.090 -13.262 21.445 1.00 97.81 152 THR A N 1
ATOM 1129 C CA . THR A 1 152 ? -6.705 -14.474 22.186 1.00 97.81 152 THR A CA 1
ATOM 1130 C C . THR A 1 152 ? -6.432 -14.167 23.657 1.00 97.81 152 THR A C 1
ATOM 1132 O O . THR A 1 152 ? -6.968 -14.835 24.534 1.00 97.81 152 THR A O 1
ATOM 1135 N N . GLU A 1 153 ? -5.630 -13.140 23.937 1.00 97.38 153 GLU A N 1
ATOM 1136 C CA . GLU A 1 153 ? -5.293 -12.715 25.300 1.00 97.38 153 GLU A CA 1
ATOM 1137 C C . GLU A 1 153 ? -6.542 -12.266 26.069 1.00 97.38 153 GLU A C 1
ATOM 1139 O O . GLU A 1 153 ? -6.703 -12.626 27.232 1.00 97.38 153 GLU A O 1
ATOM 1144 N N . THR A 1 154 ? -7.458 -11.551 25.407 1.00 97.12 154 THR A N 1
ATOM 1145 C CA . THR A 1 154 ? -8.735 -11.136 26.006 1.00 97.12 154 THR A CA 1
ATOM 1146 C C . THR A 1 154 ? -9.604 -12.346 26.337 1.00 97.12 154 THR A C 1
ATOM 1148 O O . THR A 1 154 ? -10.126 -12.429 27.441 1.00 97.12 154 THR A O 1
ATOM 1151 N N . ALA A 1 155 ? -9.722 -13.314 25.423 1.00 97.06 155 ALA A N 1
ATOM 1152 C CA . ALA A 1 155 ? -10.505 -14.526 25.656 1.00 97.06 155 ALA A CA 1
ATOM 1153 C C . ALA A 1 155 ? -9.962 -15.383 26.813 1.00 97.06 155 ALA A C 1
ATOM 1155 O O . ALA A 1 155 ? -10.745 -15.998 27.524 1.00 97.06 155 ALA A O 1
ATOM 1156 N N . LEU A 1 156 ? -8.640 -15.422 27.009 1.00 97.81 156 LEU A N 1
ATOM 1157 C CA . LEU A 1 156 ? -8.002 -16.164 28.103 1.00 97.81 156 LEU A CA 1
ATOM 1158 C C . LEU A 1 156 ? -8.129 -15.481 29.474 1.00 97.81 156 LEU A C 1
ATOM 1160 O O . LEU A 1 156 ? -7.882 -16.126 30.490 1.00 97.81 156 LEU A O 1
ATOM 1164 N N . ALA A 1 157 ? -8.440 -14.184 29.502 1.00 94.56 157 ALA A N 1
ATOM 1165 C CA . ALA A 1 157 ? -8.557 -13.392 30.725 1.00 94.56 157 ALA A CA 1
ATOM 1166 C C . ALA A 1 157 ? -10.005 -13.259 31.240 1.00 94.56 157 ALA A C 1
ATOM 1168 O O . ALA A 1 157 ? -10.202 -12.694 32.319 1.00 94.56 157 ALA A O 1
ATOM 1169 N N . LEU A 1 158 ? -10.987 -13.734 30.466 1.00 90.19 158 LEU A N 1
ATOM 1170 C CA . LEU A 1 158 ? -12.408 -13.814 30.827 1.00 90.19 158 LEU A CA 1
ATOM 1171 C C . LEU A 1 158 ? -12.711 -15.114 31.579 1.00 90.19 158 LEU A C 1
ATOM 1173 O O . LEU A 1 158 ? -13.568 -15.054 32.487 1.00 90.19 158 LEU A O 1
#

Foldseek 3Di:
DVQFDDPDPPDDPVLVCQQQQAQPVLPDDVRGGDHDQDAGPDAAEAEDQAPDDPQPVPDPVCSVVVVVNCVSRVYHYYYNWD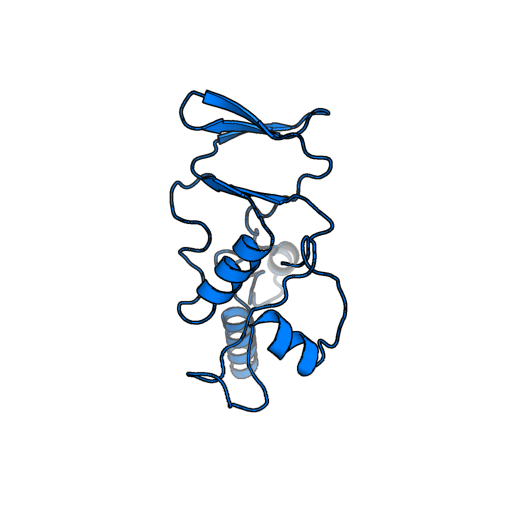WDDQDPQGTWTDNPNDIDHDGDPDDDDPPFDAADQVVVVVCVVVVHDDDDAFSNVPRPPTDPVRRVVRVVVVVVVD

Sequence (158 aa):
EYLTSPHSSPVSIDNFLAHWGIDPAHKSAGGMGAPVRPATERSVVMLQRTDARPGKTLGLTTGWVVRAELKSRGVQNITGATYTKIDEKGLHILIGNEEKLIEADTIVVCAGQESENSLHDQLKGLNISTTLIGGAEKSAGLDALRAIRQGTETALAL

Mean predicted aligned error: 5.59 Å

Nearest PDB structures (foldseek):
  1ps9-assembly1_A  TM=9.593E-01  e=8.319E-13  Escherichia coli
  5kms-assembly2_D  TM=6.908E-01  e=2.930E-03  Caldalkalibacillus thermarum TA2.A1
  4nwz-assembly4_D-3  TM=7.399E-01  e=6.877E-03  Caldalkalibacillus thermarum TA2.A1
  5kmr-assembly2_C  TM=6.859E-01  e=6.877E-03  Caldalkalibacillus thermarum TA2.A1
  7a76-assembly1_D  TM=6.588E-01  e=1.723E-02  Bacillus cereus ATCC 14579